Protein AF-A0AAV3HIN0-F1 (afdb_monomer_lite)

pLDDT: mean 91.83, std 11.69, range [43.38, 98.25]

Sequence (86 aa):
MEWKQYGMQRAEAGDTKLSMQEFNKDDELYMAYSNGYESGRANYCAQDAFTLGESRRYYRGICDDLDDRFRREYELGRTAKGSKRY

Foldseek 3Di:
DVLLCVLLVCLLQQHADDDPVRVVDDPVSSVSNVNSNVVNVVVNQPDQLLVCLLVVRDHPCSCCVPDVCSVVSSVNSVVVNVPPDD

Radius of gyration: 14.9 Å; chains: 1; bounding box: 44×22×38 Å

Structure (mmCIF, N/CA/C/O backbone):
data_AF-A0AAV3HIN0-F1
#
_entry.id   AF-A0AAV3HIN0-F1
#
loop_
_atom_site.group_PDB
_atom_site.id
_atom_site.type_symbol
_atom_site.label_atom_id
_atom_site.label_alt_id
_atom_site.label_comp_id
_atom_site.label_asym_id
_atom_site.la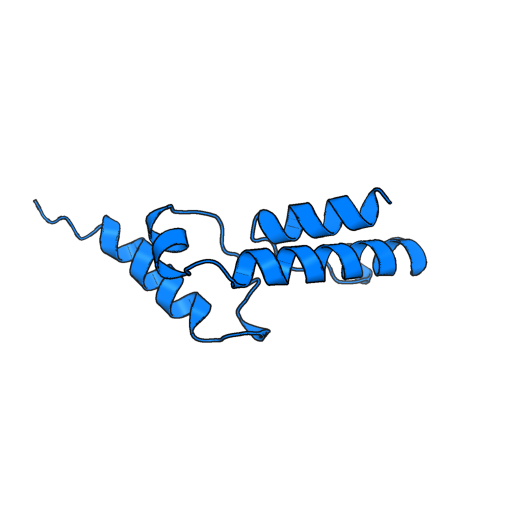bel_entity_id
_atom_site.label_seq_id
_atom_site.pdbx_PDB_ins_code
_atom_site.Cartn_x
_atom_site.Cartn_y
_atom_site.Cartn_z
_atom_site.occupancy
_atom_site.B_iso_or_equiv
_atom_site.auth_seq_id
_atom_site.auth_comp_id
_atom_site.auth_asym_id
_atom_site.auth_atom_id
_atom_site.pdbx_PDB_model_num
ATOM 1 N N . MET A 1 1 ? -18.552 6.444 8.680 1.00 65.81 1 MET A N 1
ATOM 2 C CA . MET A 1 1 ? -17.980 6.377 7.310 1.00 65.81 1 MET A CA 1
ATOM 3 C C . MET A 1 1 ? -16.557 6.929 7.215 1.00 65.81 1 MET A C 1
ATOM 5 O O . MET A 1 1 ? -15.805 6.427 6.392 1.00 65.81 1 MET A O 1
ATOM 9 N N . GLU A 1 2 ? 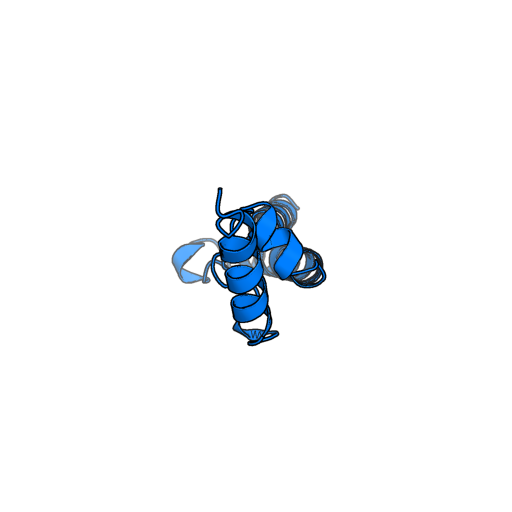-16.161 7.887 8.059 1.00 91.75 2 GLU A N 1
ATOM 10 C CA . GLU A 1 2 ? -14.811 8.481 8.086 1.00 91.75 2 GLU A CA 1
ATOM 11 C C . GLU A 1 2 ? -13.671 7.449 8.124 1.00 91.75 2 GLU A C 1
ATOM 13 O O . GLU A 1 2 ? -12.771 7.505 7.295 1.00 91.75 2 GLU A O 1
ATOM 18 N N . TRP A 1 3 ? -13.757 6.432 8.988 1.00 95.69 3 TRP A N 1
ATOM 19 C CA . TRP A 1 3 ? -12.711 5.405 9.096 1.00 95.69 3 TRP A CA 1
ATOM 20 C C . TRP A 1 3 ? -12.519 4.572 7.835 1.00 95.69 3 TRP A C 1
ATOM 22 O O . TRP A 1 3 ? -11.386 4.259 7.480 1.00 95.69 3 TRP A O 1
ATOM 32 N N . LYS A 1 4 ? -13.605 4.275 7.113 1.00 96.81 4 LYS A N 1
ATOM 33 C CA . LYS A 1 4 ? -13.524 3.606 5.810 1.00 96.81 4 LYS A CA 1
ATOM 34 C C . LYS A 1 4 ? -12.747 4.468 4.813 1.00 96.81 4 LYS A C 1
ATOM 36 O O . LYS A 1 4 ? -11.863 3.969 4.126 1.00 96.81 4 LYS A O 1
ATOM 41 N N . GLN A 1 5 ? -13.040 5.765 4.756 1.00 97.31 5 GLN A N 1
ATOM 42 C CA . GLN A 1 5 ? -12.322 6.679 3.871 1.00 97.31 5 GLN A CA 1
ATOM 43 C C . GLN A 1 5 ? -10.856 6.848 4.290 1.00 97.31 5 GLN A C 1
ATOM 45 O O . GLN A 1 5 ? -9.975 6.808 3.437 1.00 97.31 5 GLN A O 1
ATOM 50 N N . TYR A 1 6 ? -10.585 6.948 5.593 1.00 97.00 6 TYR A N 1
ATOM 51 C CA . TYR A 1 6 ? -9.230 6.990 6.138 1.00 97.00 6 TYR A CA 1
ATOM 52 C C . TYR A 1 6 ? -8.417 5.743 5.759 1.00 97.00 6 TYR A C 1
ATOM 54 O O . TYR A 1 6 ? -7.288 5.858 5.285 1.00 97.00 6 TYR A O 1
ATOM 62 N N . GLY A 1 7 ? -9.001 4.549 5.908 1.00 97.31 7 GLY A N 1
ATOM 63 C CA . GLY A 1 7 ? -8.368 3.293 5.504 1.00 97.31 7 GLY A CA 1
ATOM 64 C C . GLY A 1 7 ? -8.025 3.270 4.018 1.00 97.31 7 GLY A C 1
ATOM 65 O O . GLY A 1 7 ? -6.897 2.940 3.657 1.00 97.31 7 GLY A O 1
ATOM 66 N N . MET A 1 8 ? -8.968 3.690 3.173 1.00 97.88 8 MET A N 1
ATOM 67 C CA . MET A 1 8 ? -8.774 3.772 1.725 1.00 97.88 8 MET A CA 1
ATOM 68 C C . MET A 1 8 ? -7.632 4.726 1.355 1.00 97.88 8 MET A C 1
ATOM 70 O O . MET A 1 8 ? -6.707 4.319 0.660 1.00 97.88 8 MET A O 1
ATOM 74 N N . GLN A 1 9 ? -7.642 5.954 1.881 1.00 97.44 9 GLN A N 1
ATOM 75 C CA . GLN A 1 9 ? -6.607 6.957 1.601 1.00 97.44 9 GLN A CA 1
ATOM 76 C C . GLN A 1 9 ? -5.218 6.507 2.059 1.00 97.44 9 GLN A C 1
ATOM 78 O O . GLN A 1 9 ? -4.234 6.714 1.353 1.00 97.44 9 GLN A O 1
ATOM 83 N N . ARG A 1 10 ? -5.131 5.857 3.225 1.00 96.69 10 ARG A N 1
ATOM 84 C CA . ARG A 1 10 ? -3.875 5.294 3.728 1.00 96.69 10 ARG A CA 1
ATOM 85 C C . ARG A 1 10 ? -3.302 4.255 2.762 1.00 96.69 10 ARG A C 1
ATOM 87 O O . ARG A 1 10 ? -2.114 4.290 2.453 1.00 96.69 10 ARG A O 1
ATOM 94 N N . ALA A 1 11 ? -4.143 3.350 2.268 1.00 97.50 11 ALA A N 1
ATOM 95 C CA . ALA A 1 11 ? -3.712 2.348 1.303 1.00 97.50 11 ALA A CA 1
ATOM 96 C C . ALA A 1 11 ? -3.301 2.979 -0.041 1.00 97.50 11 ALA A C 1
ATOM 98 O O . ALA A 1 11 ? -2.270 2.622 -0.602 1.00 97.50 11 ALA A O 1
ATOM 99 N N . GLU A 1 12 ? -4.042 3.977 -0.526 1.00 96.38 12 GLU A N 1
ATOM 100 C CA . GLU A 1 12 ? -3.720 4.709 -1.762 1.00 96.38 12 GLU A CA 1
ATOM 101 C C . GLU A 1 12 ? -2.42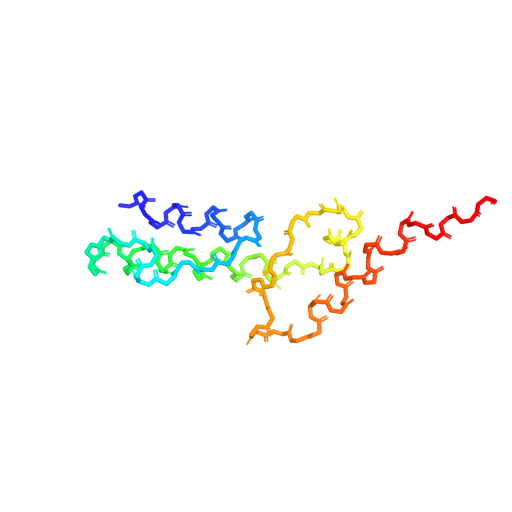8 5.542 -1.665 1.00 96.38 12 GLU A C 1
ATOM 103 O O . GLU A 1 12 ? -1.773 5.806 -2.681 1.00 96.38 12 GLU A O 1
ATOM 108 N N . ALA A 1 13 ? -2.028 5.915 -0.448 1.00 95.88 13 ALA A N 1
ATOM 109 C CA . ALA A 1 13 ? -0.737 6.531 -0.159 1.00 95.88 13 ALA A CA 1
ATOM 110 C C . ALA A 1 13 ? 0.433 5.524 -0.136 1.00 95.88 13 ALA A C 1
ATOM 112 O O . ALA A 1 13 ? 1.590 5.946 -0.107 1.00 95.88 13 ALA A O 1
ATOM 113 N N . GLY A 1 14 ? 0.152 4.216 -0.183 1.00 95.69 14 GLY A N 1
ATOM 114 C CA . GLY A 1 14 ? 1.151 3.144 -0.178 1.00 95.69 14 GLY A CA 1
ATOM 115 C C . GLY A 1 14 ? 1.588 2.683 1.217 1.00 95.69 14 GLY A C 1
ATOM 116 O O . GLY A 1 14 ? 2.607 1.993 1.341 1.00 95.69 14 GLY A O 1
ATOM 117 N N . ASP A 1 15 ? 0.843 3.057 2.263 1.00 96.69 15 ASP A N 1
ATOM 118 C CA . ASP A 1 15 ? 1.123 2.672 3.646 1.00 96.69 15 ASP A CA 1
ATOM 119 C C . ASP A 1 15 ? 0.560 1.283 3.993 1.00 96.69 15 ASP A C 1
ATOM 121 O O . ASP A 1 15 ? -0.485 0.842 3.507 1.00 96.69 15 ASP A O 1
ATOM 125 N N . THR A 1 16 ? 1.233 0.587 4.908 1.00 96.12 16 THR A N 1
ATOM 126 C CA . THR A 1 16 ? 0.765 -0.698 5.437 1.00 96.12 16 THR A CA 1
ATOM 127 C C . THR A 1 16 ? -0.444 -0.531 6.358 1.00 96.12 16 THR A C 1
ATOM 129 O O . THR A 1 16 ? -0.700 0.543 6.931 1.00 96.12 16 THR A O 1
ATOM 132 N N . LYS A 1 17 ? -1.207 -1.619 6.486 1.00 96.56 17 LYS A N 1
ATOM 133 C CA . LYS A 1 17 ? -2.377 -1.699 7.354 1.00 96.56 17 LYS A CA 1
ATOM 134 C C . LYS A 1 17 ? -1.936 -1.554 8.800 1.00 96.56 17 LYS A C 1
ATOM 136 O O . LYS A 1 17 ? -0.970 -2.188 9.210 1.00 96.56 17 LYS A O 1
ATOM 141 N N . LEU A 1 18 ? -2.665 -0.751 9.562 1.00 96.00 18 LEU A N 1
ATOM 142 C CA . LEU A 1 18 ? -2.537 -0.750 11.011 1.00 96.00 18 LEU A CA 1
ATOM 143 C C . LEU A 1 18 ? -3.151 -2.039 11.544 1.00 96.00 18 LEU A C 1
ATOM 145 O O . LEU A 1 18 ? -4.262 -2.407 11.157 1.00 96.00 18 LEU A O 1
ATOM 149 N N . SER A 1 19 ? -2.444 -2.703 12.446 1.00 95.50 19 SER A N 1
ATOM 150 C CA . SER A 1 19 ? -3.030 -3.743 13.280 1.00 95.50 19 SER A CA 1
ATOM 151 C C . SER A 1 19 ? -4.089 -3.149 14.215 1.00 95.50 19 SER A C 1
ATOM 153 O O . SER A 1 19 ? -4.112 -1.944 14.478 1.00 95.50 19 SER A O 1
ATOM 155 N N . MET A 1 20 ? -4.951 -4.006 14.768 1.00 93.00 20 MET A N 1
ATOM 156 C CA . MET A 1 20 ? -5.939 -3.597 15.774 1.00 93.00 20 MET A CA 1
ATOM 157 C C . MET A 1 20 ? -5.276 -2.864 16.954 1.00 93.00 20 MET A C 1
ATOM 159 O O . MET A 1 20 ? -5.764 -1.830 17.408 1.00 93.00 20 MET A O 1
ATOM 163 N N . GLN A 1 21 ? -4.120 -3.363 17.405 1.00 94.50 21 GLN A N 1
ATOM 164 C CA . GLN A 1 21 ? -3.365 -2.780 18.514 1.00 94.50 21 GLN A CA 1
ATOM 165 C C . GLN A 1 21 ? -2.828 -1.380 18.184 1.00 94.50 21 GLN A C 1
ATOM 167 O O . GLN A 1 21 ? -2.876 -0.495 19.033 1.00 94.50 21 GLN A O 1
ATOM 172 N N . GLU A 1 22 ? -2.333 -1.162 16.963 1.00 94.38 22 GLU A N 1
ATOM 173 C CA . GLU A 1 22 ? -1.837 0.151 16.529 1.00 94.38 22 GLU A CA 1
ATOM 174 C C . GLU A 1 22 ? -2.971 1.148 16.272 1.00 94.38 22 GLU A C 1
ATOM 176 O O . GLU A 1 22 ? -2.810 2.342 16.517 1.00 94.38 22 GLU A O 1
ATOM 181 N N . PHE A 1 23 ? -4.116 0.669 15.777 1.00 93.62 23 PHE A N 1
ATOM 182 C CA . PHE A 1 23 ? -5.287 1.506 15.533 1.00 93.62 23 PHE A CA 1
ATOM 183 C C . PHE A 1 23 ? -5.907 2.007 16.846 1.00 93.62 23 PHE A C 1
ATOM 185 O O . PHE A 1 23 ? -6.306 3.170 16.924 1.00 93.62 23 PHE A O 1
ATOM 192 N N . ASN A 1 24 ? -5.920 1.159 17.884 1.00 92.50 24 ASN A N 1
ATOM 193 C CA . ASN A 1 24 ? -6.306 1.504 19.257 1.00 92.50 24 ASN A CA 1
ATOM 194 C C . ASN A 1 24 ? -7.682 2.203 19.348 1.00 92.50 24 ASN A C 1
ATOM 196 O O . ASN A 1 24 ? -7.835 3.270 19.956 1.00 92.50 24 ASN A O 1
ATOM 200 N N . LYS A 1 25 ? -8.682 1.612 18.689 1.00 91.25 25 LYS A N 1
ATOM 201 C CA . LYS A 1 25 ? -10.106 1.985 18.736 1.00 91.25 25 LYS A CA 1
ATOM 202 C C . LYS A 1 25 ? -10.950 0.720 18.884 1.00 91.25 25 LYS A C 1
ATOM 204 O O . LYS A 1 25 ? -10.407 -0.379 18.887 1.00 91.25 25 LYS A O 1
ATOM 209 N N . ASP A 1 26 ? -12.259 0.885 19.014 1.00 93.50 26 ASP A N 1
ATOM 210 C CA . ASP A 1 26 ? -13.200 -0.228 19.057 1.00 93.50 26 ASP A CA 1
ATOM 211 C C . ASP A 1 26 ? -13.239 -1.029 17.745 1.00 93.50 26 ASP A C 1
ATOM 213 O O . ASP A 1 26 ? -12.881 -0.549 16.660 1.00 93.50 26 ASP A O 1
ATOM 217 N N . ASP A 1 27 ? -13.712 -2.267 17.875 1.00 94.44 27 ASP A N 1
ATOM 218 C CA . ASP A 1 27 ? -13.744 -3.251 16.799 1.00 94.44 27 ASP A CA 1
ATOM 219 C C . ASP A 1 27 ? -14.591 -2.791 15.606 1.00 94.44 27 ASP A C 1
ATOM 221 O O . ASP A 1 27 ? -14.243 -3.080 14.461 1.00 94.44 27 ASP A O 1
ATOM 225 N N . GLU A 1 28 ? -15.677 -2.045 15.835 1.00 94.94 28 GLU A N 1
ATOM 226 C CA . GLU A 1 28 ? -16.542 -1.559 14.758 1.00 94.94 28 GLU A CA 1
ATOM 227 C C . GLU A 1 28 ? -15.814 -0.517 13.898 1.00 94.94 28 GLU A C 1
ATOM 229 O O . GLU A 1 28 ? -15.798 -0.621 12.663 1.00 94.94 28 GLU A O 1
ATOM 234 N N . LEU A 1 29 ? -15.137 0.451 14.530 1.00 95.81 29 LEU A N 1
ATOM 235 C CA . LEU A 1 29 ? -14.323 1.430 13.807 1.00 95.81 29 LEU A CA 1
ATOM 236 C C . LEU A 1 29 ? -13.142 0.762 13.093 1.00 95.81 29 LEU A C 1
ATOM 238 O O . LEU A 1 29 ? -12.844 1.131 11.951 1.00 95.81 29 LEU A O 1
ATOM 242 N N . TYR A 1 30 ? -12.505 -0.243 13.706 1.00 96.62 30 TYR A N 1
ATOM 243 C CA . TYR A 1 30 ? -11.437 -0.998 13.049 1.00 96.62 30 TYR A CA 1
ATOM 244 C C . TYR A 1 30 ? -11.947 -1.784 11.842 1.00 96.62 30 TYR A C 1
ATOM 246 O O . TYR A 1 30 ? -11.300 -1.786 10.797 1.00 96.62 30 TYR A O 1
ATOM 254 N N . MET A 1 31 ? -13.122 -2.409 11.928 1.00 96.62 31 MET A N 1
ATOM 255 C CA . MET A 1 31 ? -13.731 -3.113 10.799 1.00 96.62 31 MET A CA 1
ATOM 256 C C . MET A 1 31 ? -14.064 -2.155 9.651 1.00 96.62 31 MET A C 1
ATOM 258 O O . MET A 1 31 ? -13.784 -2.460 8.488 1.00 96.62 31 MET A O 1
ATOM 262 N N . ALA A 1 32 ? -14.594 -0.967 9.954 1.00 96.88 32 ALA A N 1
ATOM 263 C CA . ALA A 1 32 ? -14.834 0.066 8.949 1.00 96.88 32 ALA A CA 1
ATOM 264 C C . ALA A 1 32 ? -13.527 0.526 8.277 1.00 96.88 32 ALA A C 1
ATOM 266 O O . ALA A 1 32 ? -13.466 0.592 7.045 1.00 96.88 32 ALA A O 1
ATOM 267 N N . TYR A 1 33 ? -12.485 0.793 9.070 1.00 98.00 33 TYR A N 1
ATOM 268 C CA . TYR A 1 33 ? -11.136 1.111 8.593 1.00 98.00 33 TYR A CA 1
ATOM 269 C C . TYR A 1 33 ? -10.557 0.003 7.710 1.00 98.00 33 TYR A C 1
ATOM 271 O O . TYR A 1 33 ? -10.138 0.266 6.584 1.00 98.00 33 TYR A O 1
ATOM 279 N N . SER A 1 34 ? -10.594 -1.235 8.197 1.00 97.44 34 SER A N 1
ATOM 280 C CA . SER A 1 34 ? -10.079 -2.433 7.540 1.00 97.44 34 SER A CA 1
ATOM 281 C C . SER A 1 34 ? -10.718 -2.621 6.166 1.00 97.44 34 SER A C 1
ATOM 283 O O . SER A 1 34 ? -10.005 -2.761 5.178 1.00 97.44 34 SER A O 1
ATOM 285 N N . ASN A 1 35 ? -12.045 -2.513 6.068 1.00 97.50 35 ASN A N 1
ATOM 286 C CA . ASN A 1 35 ? -12.762 -2.626 4.794 1.00 97.50 35 ASN A CA 1
ATOM 287 C C . ASN A 1 35 ? -12.370 -1.531 3.790 1.00 97.50 35 ASN A C 1
ATOM 289 O O . ASN A 1 35 ? -12.231 -1.787 2.591 1.00 97.50 35 ASN A O 1
ATOM 293 N N . GLY A 1 36 ? -12.195 -0.299 4.272 1.00 97.75 36 GLY A N 1
ATOM 294 C CA . GLY A 1 36 ? -11.704 0.806 3.454 1.00 97.75 36 GLY A CA 1
ATOM 295 C C . GLY A 1 36 ? -10.282 0.576 2.957 1.00 97.75 36 GLY A C 1
ATOM 296 O O . GLY A 1 36 ? -10.004 0.748 1.771 1.00 97.75 36 GLY A O 1
ATOM 297 N N . TYR A 1 37 ? -9.409 0.123 3.856 1.00 98.25 37 TYR A N 1
ATOM 298 C CA . TYR A 1 37 ? -8.021 -0.203 3.562 1.00 98.25 37 TYR A CA 1
ATOM 299 C C . TYR A 1 37 ? -7.897 -1.291 2.499 1.00 98.25 37 TYR A C 1
ATOM 301 O O . TYR A 1 37 ? -7.161 -1.103 1.540 1.00 98.25 37 TYR A O 1
ATOM 309 N N . GLU A 1 38 ? -8.648 -2.391 2.609 1.00 97.81 38 GLU A N 1
ATOM 310 C CA . GLU A 1 38 ? -8.608 -3.460 1.601 1.00 97.81 38 GLU A CA 1
ATOM 311 C C . GLU A 1 38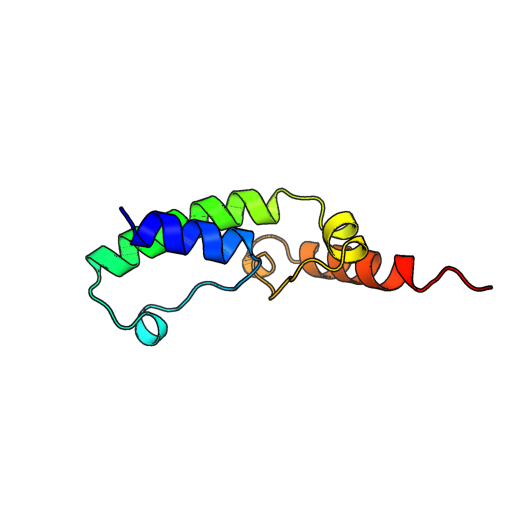 ? -9.049 -2.970 0.216 1.00 97.81 38 GLU A C 1
ATOM 313 O O . GLU A 1 38 ? -8.449 -3.340 -0.792 1.00 97.81 38 GLU A O 1
ATOM 318 N N . SER A 1 39 ? -10.043 -2.078 0.164 1.00 97.69 39 SER A N 1
ATOM 319 C CA . SER A 1 39 ? -10.495 -1.470 -1.096 1.00 97.69 39 SER A CA 1
ATOM 320 C C . SER A 1 39 ? -9.402 -0.591 -1.718 1.00 97.69 39 SER A C 1
ATOM 322 O O . SER A 1 39 ? -9.095 -0.719 -2.902 1.00 97.69 39 SER A O 1
ATOM 324 N N . GLY A 1 40 ? -8.769 0.274 -0.918 1.00 97.56 40 GLY A N 1
ATOM 325 C CA . GLY A 1 40 ? -7.659 1.109 -1.383 1.00 97.56 40 GLY A CA 1
ATOM 326 C C . GLY A 1 40 ? -6.406 0.295 -1.727 1.00 97.56 40 GLY A C 1
ATOM 327 O O . GLY A 1 40 ? -5.706 0.628 -2.678 1.00 97.56 40 GLY A O 1
ATOM 328 N N . ARG A 1 41 ? -6.148 -0.811 -1.017 1.00 97.81 41 ARG A N 1
ATOM 329 C CA . ARG A 1 41 ? -5.031 -1.726 -1.288 1.00 97.81 41 ARG A CA 1
ATOM 330 C C . ARG A 1 41 ? -5.215 -2.412 -2.632 1.00 97.81 41 ARG A C 1
ATOM 332 O O . ARG A 1 41 ? -4.267 -2.456 -3.407 1.00 97.81 41 ARG A O 1
ATOM 339 N N . ALA A 1 42 ? -6.424 -2.884 -2.934 1.00 96.94 42 ALA A N 1
ATOM 340 C CA . ALA A 1 42 ? -6.735 -3.454 -4.241 1.00 96.94 42 ALA A CA 1
ATOM 341 C C . ALA A 1 42 ? -6.463 -2.445 -5.369 1.00 96.94 42 ALA A C 1
ATOM 343 O O . ALA A 1 42 ? -5.787 -2.783 -6.339 1.00 96.94 42 ALA A O 1
ATOM 344 N N . ASN A 1 43 ? -6.894 -1.190 -5.205 1.00 96.44 43 ASN A N 1
ATOM 345 C CA . ASN A 1 43 ? -6.609 -0.124 -6.170 1.00 96.44 43 ASN A CA 1
ATOM 346 C C . ASN A 1 43 ? -5.106 0.155 -6.290 1.00 96.44 43 ASN A C 1
ATOM 348 O O . ASN A 1 43 ? -4.585 0.283 -7.397 1.00 96.44 43 ASN A O 1
ATOM 352 N N . TYR A 1 44 ? -4.400 0.241 -5.159 1.00 96.94 44 TYR A N 1
ATOM 353 C CA . TYR A 1 44 ? -2.973 0.533 -5.146 1.00 96.94 44 TYR A CA 1
ATOM 354 C C . TYR A 1 44 ? -2.173 -0.573 -5.846 1.00 96.94 44 TYR A C 1
ATOM 356 O O . TYR A 1 44 ? -1.337 -0.271 -6.696 1.00 96.94 44 TYR A O 1
ATOM 364 N N . CYS A 1 45 ? -2.451 -1.836 -5.515 1.00 96.31 45 CYS A N 1
ATOM 365 C CA . CYS A 1 45 ? -1.744 -3.009 -6.031 1.00 96.31 45 CYS A CA 1
ATOM 366 C C . CYS A 1 45 ? -2.156 -3.404 -7.456 1.00 96.31 45 CYS A C 1
ATOM 368 O O . CYS A 1 45 ? -1.477 -4.216 -8.074 1.00 96.31 45 CYS A O 1
ATOM 370 N N . ALA A 1 46 ? -3.232 -2.826 -7.998 1.00 95.81 46 ALA A N 1
ATOM 371 C CA 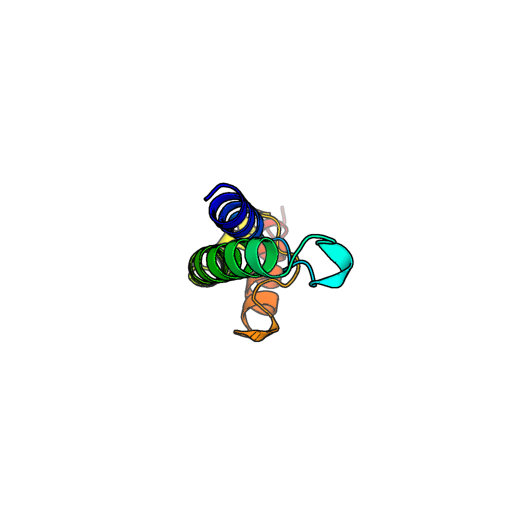. ALA A 1 46 ? -3.585 -2.951 -9.412 1.00 95.81 46 ALA A CA 1
ATOM 372 C C . ALA A 1 46 ? -2.771 -2.013 -10.326 1.00 95.81 46 ALA A C 1
ATOM 374 O O . ALA A 1 46 ? -2.845 -2.131 -11.549 1.00 95.81 46 ALA A O 1
ATOM 375 N N . GLN A 1 47 ? -2.019 -1.063 -9.758 1.00 95.19 47 GLN A N 1
ATOM 376 C CA . GLN A 1 47 ? -1.133 -0.189 -10.527 1.00 95.19 47 GLN A CA 1
ATOM 377 C C . GLN A 1 47 ? 0.108 -0.943 -11.015 1.00 95.19 47 GLN A C 1
ATOM 379 O O . GLN A 1 47 ? 0.538 -1.930 -10.421 1.00 95.19 47 GLN A O 1
ATOM 384 N N . ASP A 1 48 ? 0.739 -0.414 -12.061 1.00 95.75 48 ASP A N 1
ATOM 385 C CA . ASP A 1 48 ? 2.026 -0.914 -12.527 1.00 95.75 48 ASP A CA 1
ATOM 386 C C . ASP A 1 48 ? 3.146 -0.565 -11.530 1.00 95.75 48 ASP A C 1
ATOM 388 O O . ASP A 1 48 ? 3.498 0.603 -11.328 1.00 95.75 48 ASP A O 1
ATOM 392 N N . ALA A 1 49 ? 3.699 -1.593 -10.888 1.00 96.25 49 ALA A N 1
ATOM 393 C CA . ALA A 1 49 ? 4.719 -1.455 -9.855 1.00 96.25 49 ALA A CA 1
ATOM 394 C C . ALA A 1 49 ? 5.991 -0.761 -10.370 1.00 96.25 49 ALA A C 1
ATOM 396 O O . ALA A 1 49 ? 6.556 0.082 -9.669 1.00 96.25 49 ALA A O 1
ATOM 397 N N . PHE A 1 50 ? 6.409 -1.051 -11.605 1.00 95.31 50 PHE A N 1
ATOM 398 C CA . PHE A 1 50 ? 7.577 -0.425 -12.223 1.00 95.31 50 PHE A CA 1
ATOM 399 C C . PHE A 1 50 ? 7.383 1.090 -12.382 1.00 95.31 50 PHE A C 1
ATOM 401 O O . PHE A 1 50 ? 8.190 1.876 -11.883 1.00 95.31 50 PHE A O 1
ATOM 408 N N . THR A 1 51 ? 6.261 1.517 -12.964 1.00 94.88 51 THR A N 1
ATOM 409 C CA . THR A 1 51 ? 5.892 2.932 -13.136 1.00 94.88 51 THR A CA 1
ATOM 410 C C . THR A 1 51 ? 5.775 3.658 -11.792 1.00 94.88 51 THR A C 1
ATOM 412 O O . THR A 1 51 ? 6.186 4.820 -11.664 1.00 94.88 51 THR A O 1
ATOM 415 N N . LEU A 1 52 ? 5.250 2.988 -10.756 1.00 95.06 52 LEU A N 1
ATOM 416 C CA . LEU A 1 52 ? 5.237 3.521 -9.389 1.00 95.06 52 LEU A CA 1
ATOM 417 C C . LEU A 1 52 ? 6.659 3.792 -8.880 1.00 95.06 52 LEU A C 1
ATOM 419 O O . LEU A 1 52 ? 6.922 4.869 -8.332 1.00 95.06 52 LEU A O 1
ATOM 423 N N . GLY A 1 53 ? 7.571 2.845 -9.109 1.00 94.44 53 GLY A N 1
ATOM 424 C CA . GLY A 1 53 ? 8.986 2.961 -8.774 1.00 94.44 53 GLY A CA 1
ATOM 425 C C . GLY A 1 53 ? 9.686 4.097 -9.519 1.00 94.44 53 GLY A C 1
ATOM 426 O O . GLY A 1 53 ? 10.351 4.932 -8.898 1.00 94.44 53 GLY A O 1
ATOM 427 N N . GLU A 1 54 ? 9.477 4.205 -10.833 1.00 95.19 54 GLU A N 1
ATOM 428 C CA . GLU A 1 54 ? 10.004 5.300 -11.662 1.00 95.19 54 GLU A CA 1
ATOM 429 C C . GLU A 1 54 ? 9.504 6.678 -11.205 1.00 95.19 54 GLU A C 1
ATOM 431 O O . GLU A 1 54 ? 10.210 7.694 -11.290 1.00 95.19 54 GLU A O 1
ATOM 436 N N . SER A 1 55 ? 8.271 6.728 -10.710 1.00 92.81 55 SER A N 1
ATOM 437 C CA . SER A 1 55 ? 7.642 7.945 -10.197 1.00 92.81 55 SER A CA 1
ATOM 438 C C . SER A 1 55 ? 8.017 8.255 -8.746 1.00 92.81 55 SER A C 1
ATOM 440 O O . SER A 1 55 ? 7.611 9.292 -8.227 1.00 92.81 55 SER A O 1
ATOM 442 N N . ARG A 1 56 ? 8.805 7.389 -8.091 1.00 90.75 56 ARG A N 1
ATOM 443 C CA . ARG A 1 56 ? 9.177 7.469 -6.667 1.00 90.75 56 ARG A CA 1
ATOM 444 C C . ARG A 1 56 ? 7.976 7.641 -5.730 1.00 90.75 56 ARG A C 1
ATOM 446 O O . ARG A 1 56 ? 8.084 8.311 -4.702 1.00 90.75 56 ARG A O 1
ATOM 453 N N . ARG A 1 57 ? 6.826 7.060 -6.084 1.00 91.94 57 ARG A N 1
ATOM 454 C CA . ARG A 1 57 ? 5.671 7.024 -5.177 1.00 91.94 57 ARG A CA 1
ATOM 455 C C . ARG A 1 57 ? 5.980 6.090 -4.014 1.00 91.94 57 ARG A C 1
ATOM 457 O O . ARG A 1 57 ? 6.647 5.083 -4.203 1.00 91.94 57 ARG A O 1
ATOM 464 N N . TYR A 1 58 ? 5.520 6.435 -2.816 1.00 93.00 58 TYR A N 1
ATOM 465 C CA . TYR A 1 58 ? 5.807 5.650 -1.618 1.00 93.00 58 TYR A CA 1
ATOM 466 C C . TYR A 1 58 ? 5.269 4.225 -1.734 1.00 93.00 58 TYR A C 1
ATOM 468 O O . TYR A 1 58 ? 4.090 4.031 -1.988 1.00 93.00 58 TYR A O 1
ATOM 476 N N . TYR A 1 59 ? 6.129 3.244 -1.469 1.00 95.19 59 TYR A N 1
ATOM 477 C CA . TYR A 1 59 ? 5.768 1.838 -1.342 1.00 95.19 59 TYR A CA 1
ATOM 478 C C . TYR A 1 59 ? 6.347 1.291 -0.039 1.00 95.19 59 TYR A C 1
ATOM 480 O O . TYR A 1 59 ? 7.566 1.175 0.097 1.00 95.19 59 TYR A O 1
ATOM 488 N N . ARG A 1 60 ? 5.486 0.964 0.931 1.00 94.94 60 ARG A N 1
ATOM 489 C CA . ARG A 1 60 ? 5.901 0.384 2.222 1.00 94.94 60 ARG A CA 1
ATOM 490 C C . ARG A 1 60 ? 5.689 -1.128 2.312 1.00 94.94 60 ARG A C 1
ATOM 492 O O . ARG A 1 60 ? 5.589 -1.658 3.410 1.00 94.94 60 ARG A O 1
ATOM 499 N N . GLY A 1 61 ? 5.604 -1.819 1.176 1.00 94.94 61 GLY A N 1
ATOM 500 C CA . GLY A 1 61 ? 5.321 -3.257 1.160 1.00 94.94 61 GLY A CA 1
ATOM 501 C C . GLY A 1 61 ? 3.836 -3.613 1.220 1.00 94.94 61 GLY A C 1
ATOM 502 O O . GLY A 1 61 ? 3.486 -4.754 1.487 1.00 94.94 61 GLY A O 1
ATOM 503 N N . ILE A 1 62 ? 2.948 -2.651 0.945 1.00 96.44 62 ILE A N 1
ATOM 504 C CA . ILE A 1 62 ? 1.487 -2.837 0.967 1.00 96.44 62 ILE A CA 1
ATOM 505 C C . ILE A 1 62 ? 0.994 -4.021 0.105 1.00 96.44 62 ILE A C 1
ATOM 507 O O . ILE A 1 62 ? -0.046 -4.601 0.415 1.00 96.44 62 ILE A O 1
ATOM 511 N N . CYS A 1 63 ? 1.735 -4.397 -0.942 1.00 96.75 63 CYS A N 1
ATOM 512 C CA . CYS A 1 63 ? 1.377 -5.478 -1.864 1.00 96.75 63 CYS A CA 1
ATOM 513 C C . CYS A 1 63 ? 2.201 -6.759 -1.675 1.00 96.75 63 CYS A C 1
ATOM 515 O O . CYS A 1 63 ? 1.952 -7.719 -2.396 1.00 96.75 63 CYS A O 1
ATOM 517 N N . ASP A 1 64 ? 3.160 -6.802 -0.741 1.00 94.81 64 ASP A N 1
ATOM 518 C CA . ASP A 1 64 ? 4.113 -7.920 -0.648 1.00 94.81 64 ASP A CA 1
ATOM 519 C C . ASP A 1 64 ? 3.430 -9.258 -0.338 1.00 94.81 64 ASP A C 1
ATOM 521 O O . ASP A 1 64 ? 3.823 -10.288 -0.875 1.00 94.81 64 ASP A O 1
ATOM 525 N N . ASP A 1 65 ? 2.386 -9.230 0.495 1.00 91.38 65 ASP A N 1
ATOM 526 C CA . ASP A 1 65 ? 1.615 -10.424 0.862 1.00 91.38 65 ASP A CA 1
ATOM 527 C C . ASP A 1 65 ? 0.632 -10.863 -0.241 1.00 91.38 65 ASP A C 1
ATOM 529 O O . ASP A 1 65 ? 0.026 -11.929 -0.141 1.00 91.38 65 ASP A O 1
ATOM 533 N N . LEU A 1 66 ? 0.422 -10.027 -1.267 1.00 92.69 66 LEU A N 1
ATOM 534 C CA . LEU A 1 66 ? -0.492 -10.292 -2.384 1.00 92.69 66 LEU A CA 1
ATOM 535 C C . LEU A 1 66 ? 0.254 -10.762 -3.637 1.00 92.69 66 LEU A C 1
ATOM 537 O O . LEU A 1 66 ? -0.190 -11.694 -4.303 1.00 92.69 66 LEU A O 1
ATOM 541 N N . ASP A 1 67 ? 1.361 -10.096 -3.965 1.00 91.62 67 ASP A N 1
ATOM 542 C CA . ASP A 1 67 ? 2.236 -10.422 -5.088 1.00 91.62 67 ASP A CA 1
ATOM 543 C C . ASP A 1 67 ? 3.680 -10.063 -4.713 1.00 91.62 67 ASP A C 1
ATOM 545 O O . ASP A 1 67 ? 4.086 -8.897 -4.711 1.00 91.62 67 ASP A O 1
ATOM 549 N N . ASP A 1 68 ? 4.480 -11.086 -4.425 1.00 87.94 68 ASP A N 1
ATOM 550 C CA . ASP A 1 68 ? 5.893 -10.972 -4.059 1.00 87.94 68 ASP A CA 1
ATOM 551 C C . ASP A 1 68 ? 6.748 -10.331 -5.170 1.00 87.94 68 ASP A C 1
ATOM 553 O O . ASP A 1 68 ? 7.814 -9.756 -4.916 1.00 87.94 68 ASP A O 1
ATOM 557 N N . ARG A 1 69 ? 6.262 -10.358 -6.417 1.00 93.94 69 ARG A N 1
ATOM 558 C CA . ARG A 1 69 ? 6.903 -9.712 -7.567 1.00 93.94 69 ARG A CA 1
ATOM 559 C C . ARG A 1 69 ? 6.743 -8.198 -7.538 1.00 93.94 69 ARG A C 1
ATOM 561 O O . ARG A 1 69 ? 7.617 -7.513 -8.068 1.00 93.94 69 ARG A O 1
ATOM 568 N N . PHE A 1 70 ? 5.691 -7.667 -6.910 1.00 95.94 70 PHE A N 1
ATOM 569 C CA . PHE A 1 70 ? 5.388 -6.232 -6.911 1.00 95.94 70 PHE A CA 1
ATOM 570 C C . PHE A 1 70 ? 6.567 -5.412 -6.378 1.00 95.94 70 PHE A C 1
ATOM 572 O O . PHE A 1 70 ? 7.003 -4.444 -6.999 1.00 95.94 70 PHE A O 1
ATOM 579 N N . ARG A 1 71 ? 7.155 -5.855 -5.260 1.00 95.56 71 ARG A N 1
ATOM 580 C CA . ARG A 1 71 ? 8.350 -5.236 -4.673 1.00 95.56 71 ARG A CA 1
ATOM 581 C C . ARG A 1 71 ? 9.528 -5.220 -5.638 1.00 95.56 71 ARG A C 1
ATOM 583 O O . ARG A 1 71 ? 10.205 -4.202 -5.755 1.00 95.56 71 ARG A O 1
ATOM 590 N N . ARG A 1 72 ? 9.785 -6.341 -6.315 1.00 95.50 72 ARG A 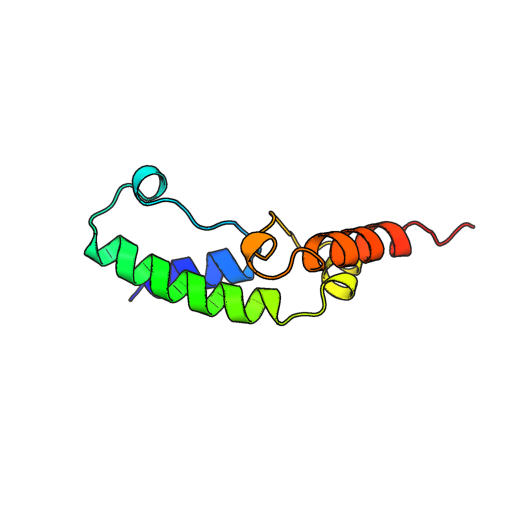N 1
ATOM 591 C CA . ARG A 1 72 ? 10.896 -6.453 -7.266 1.00 95.50 72 ARG A CA 1
ATOM 592 C C . ARG A 1 72 ? 10.717 -5.469 -8.421 1.00 95.50 72 ARG A C 1
ATOM 594 O O . ARG A 1 72 ? 11.646 -4.724 -8.712 1.00 95.50 72 ARG A O 1
ATOM 601 N N . GLU A 1 73 ? 9.539 -5.436 -9.038 1.00 96.38 73 GLU A N 1
ATOM 602 C CA . GLU A 1 73 ? 9.244 -4.530 -10.157 1.00 96.38 73 GLU A CA 1
ATOM 603 C C . GLU A 1 73 ? 9.318 -3.053 -9.738 1.00 96.38 73 GLU A C 1
ATOM 605 O O . GLU A 1 73 ? 9.897 -2.228 -10.446 1.00 96.38 73 GLU A O 1
ATOM 610 N N . TYR A 1 74 ? 8.828 -2.722 -8.542 1.00 96.12 74 TYR A N 1
ATOM 611 C CA . TYR A 1 74 ? 8.956 -1.381 -7.973 1.00 96.12 74 TYR A CA 1
ATOM 612 C C . TYR A 1 74 ? 10.420 -0.944 -7.794 1.00 96.12 74 TYR A C 1
ATOM 614 O O . TYR A 1 74 ? 10.791 0.174 -8.166 1.00 96.12 74 TYR A O 1
ATOM 622 N N . GLU A 1 75 ? 11.286 -1.816 -7.271 1.00 94.56 75 GLU A N 1
ATOM 623 C CA . GLU A 1 75 ? 12.714 -1.506 -7.122 1.00 94.56 75 GLU A CA 1
ATOM 624 C C . GLU A 1 75 ? 13.444 -1.409 -8.475 1.00 94.56 75 GLU A C 1
ATOM 626 O O . GLU A 1 75 ? 14.323 -0.554 -8.651 1.00 94.56 75 GLU A O 1
ATOM 631 N N . LEU A 1 76 ? 13.047 -2.213 -9.468 1.00 94.81 76 LEU A N 1
ATOM 632 C CA . LEU A 1 76 ? 13.535 -2.072 -10.844 1.00 94.81 76 LEU A CA 1
ATOM 633 C C . LEU A 1 76 ? 13.185 -0.688 -11.410 1.00 94.81 76 LEU A C 1
ATOM 635 O O . LEU A 1 76 ? 14.073 0.011 -11.898 1.00 94.81 76 LEU A O 1
ATOM 639 N N . GLY A 1 77 ? 11.938 -0.237 -11.261 1.00 94.62 77 GLY A N 1
ATOM 640 C CA . GLY A 1 77 ? 11.517 1.098 -11.698 1.00 94.62 77 GLY A CA 1
ATOM 641 C C . GLY A 1 77 ? 12.271 2.230 -10.990 1.00 94.62 77 GLY A C 1
ATOM 642 O O . GLY A 1 77 ? 12.745 3.180 -11.623 1.00 94.62 77 GLY A O 1
ATOM 643 N N . ARG A 1 78 ? 12.479 2.113 -9.671 1.00 93.44 78 ARG A N 1
ATOM 644 C CA . ARG A 1 78 ? 13.261 3.088 -8.884 1.00 93.44 78 ARG A CA 1
ATOM 645 C C . ARG A 1 78 ? 14.694 3.250 -9.381 1.00 93.44 78 ARG A C 1
ATOM 647 O O . ARG A 1 78 ? 15.226 4.363 -9.361 1.00 93.44 78 ARG A O 1
ATOM 654 N N . THR A 1 79 ? 15.331 2.148 -9.771 1.00 91.56 79 THR A N 1
ATOM 655 C CA . THR A 1 79 ? 16.739 2.127 -10.194 1.00 91.56 79 THR A CA 1
ATOM 656 C C . THR A 1 79 ? 16.912 2.444 -11.682 1.00 91.56 79 THR A C 1
ATOM 658 O O . THR A 1 79 ? 17.917 3.056 -12.054 1.00 91.56 79 THR A O 1
ATOM 661 N N . ALA A 1 80 ? 15.912 2.159 -12.524 1.00 84.88 80 ALA A N 1
ATOM 662 C CA . ALA A 1 80 ? 15.923 2.463 -13.957 1.00 84.88 80 ALA A CA 1
ATOM 663 C C . ALA A 1 80 ? 16.121 3.962 -14.249 1.00 84.88 80 ALA A C 1
ATOM 665 O O . ALA A 1 80 ? 16.954 4.336 -15.079 1.00 84.88 80 ALA A O 1
ATOM 666 N N . LYS A 1 81 ? 15.443 4.845 -13.504 1.00 62.50 81 LYS A N 1
ATOM 667 C CA . LYS A 1 81 ? 15.537 6.306 -13.699 1.00 62.50 81 LYS A CA 1
ATOM 668 C C . LYS A 1 81 ? 16.893 6.901 -13.288 1.00 62.50 81 LYS A C 1
ATOM 670 O O . LYS A 1 81 ? 17.229 8.002 -13.718 1.00 62.50 81 LYS A O 1
ATOM 675 N N . GLY A 1 82 ? 17.678 6.178 -12.484 1.00 55.72 82 GLY A N 1
ATOM 676 C CA . GLY A 1 82 ? 19.061 6.526 -12.135 1.00 55.72 82 GLY A CA 1
ATOM 677 C C . GLY A 1 82 ? 20.107 6.023 -13.137 1.00 55.72 82 GLY A C 1
ATOM 678 O O . GLY A 1 82 ? 21.261 6.430 -13.060 1.00 55.72 82 GLY A O 1
ATOM 679 N N . SER A 1 83 ? 19.711 5.172 -14.090 1.00 55.44 83 SER A N 1
ATOM 680 C CA . SER A 1 83 ? 20.608 4.548 -15.073 1.00 55.44 83 SER A CA 1
ATOM 681 C C . SER A 1 83 ? 20.721 5.316 -16.395 1.00 55.44 83 SER A C 1
ATOM 683 O O . SER A 1 83 ? 21.362 4.835 -17.330 1.00 55.44 83 SER A O 1
ATOM 685 N N . LYS A 1 84 ? 20.181 6.545 -16.481 1.00 51.31 84 LYS A N 1
ATOM 686 C CA . LYS A 1 84 ? 20.658 7.525 -17.472 1.00 51.31 84 LYS A CA 1
ATOM 687 C C . LYS A 1 84 ? 22.076 7.948 -17.082 1.00 51.31 84 LYS A C 1
ATOM 689 O O . LYS A 1 84 ? 22.291 8.984 -16.462 1.00 51.31 84 LYS A O 1
ATOM 694 N N . ARG A 1 85 ? 23.023 7.067 -17.411 1.00 43.94 85 ARG A N 1
ATOM 695 C CA . ARG A 1 85 ? 24.452 7.342 -17.508 1.00 43.94 85 ARG A CA 1
ATOM 696 C C . ARG A 1 85 ? 24.629 8.431 -18.565 1.00 43.94 85 ARG A C 1
ATOM 698 O O . ARG A 1 85 ? 24.314 8.196 -19.731 1.00 43.94 85 ARG A O 1
ATOM 705 N N . TYR A 1 86 ? 25.059 9.606 -18.123 1.00 43.38 86 TYR A N 1
ATOM 706 C CA . TYR A 1 86 ? 25.794 10.553 -18.956 1.00 43.38 86 TYR A CA 1
ATOM 707 C C . TYR A 1 86 ? 27.270 10.178 -18.859 1.00 43.38 86 TYR A C 1
ATOM 709 O O . TYR A 1 86 ? 27.684 9.807 -17.732 1.00 43.38 86 TYR A O 1
#

Secondary structure (DSSP, 8-state):
-HHHHHHHHHHHTTPPPPPHHHH-S-HHHHHHHHHHHHHHHHHHHTS-HHHHHHTT---SSTTTTT-HHHHHHHHHHHHHTT----